Protein AF-L8HAS7-F1 (afdb_monomer)

Nearest PDB structures (foldseek):
  2lst-assembly1_A  TM=5.436E-01  e=2.522E-02  Thermus thermophilus HB27
  1vrs-assembly3_F  TM=6.768E-01  e=1.505E-01  Escherichia coli str. K-12 substr. W3110
  2fwe-assembly1_A  TM=6.897E-01  e=3.558E-01  Escherichia coli
  2fwg-assembly1_A  TM=6.990E-01  e=8.985E-01  Escherichia coli
  4ip6-assembly1_A  TM=6.823E-01  e=1.026E+00  Escherichia coli K-12

Radius of gyration: 15.75 Å; Cα contacts (8 Å, |Δi|>4): 133; chains: 1; bounding box: 54×29×36 Å

Secondary structure (DSSP, 8-state):
-EEE--SHHHHHHHHHHHT-HHHHHHHHHH---EEE-TTTS-HHHHHHHHHH-SSSS-EE-B-TTS-B-TT---TT--TTS-TT-TT--SSHHHHHHHHHHHHHHHHHHS---------

Solvent-accessible surface area (backbone atoms only — not comparable to full-atom values): 7080 Å² total; per-residue (Å²): 62,39,36,39,52,80,45,75,61,18,53,52,28,50,55,43,31,76,71,29,71,64,44,49,49,50,44,73,76,77,43,66,77,43,80,41,37,75,85,77,40,56,72,70,57,39,51,56,49,39,76,74,45,83,56,74,35,31,49,44,45,55,45,98,86,73,45,74,43,82,86,64,47,49,87,59,56,60,91,88,55,62,80,86,52,39,40,41,57,93,46,40,64,43,49,46,54,48,52,51,53,50,53,53,51,54,56,68,72,47,73,92,77,84,68,84,79,89,131

Organism: Acanthamoeba castellanii (strain ATCC 30010 / Neff) (NCBI:txid1257118)

Sequence (119 aa):
LIVRDDTRWSQELLRRLDHSKEAIHLARTHFVMAQVTEEALPPAARLQFNELAPYAPSAFFIGPDGHVRRELINKFAPADQDPVYKYFYKTAAPLVRMMKVVIDQERISTPATAGREEL

Mean predicted aligned error: 5.98 Å

Structure (mmCIF, N/CA/C/O backbone):
data_AF-L8HAS7-F1
#
_entry.id   AF-L8HAS7-F1
#
loop_
_atom_site.group_PDB
_atom_site.id
_atom_site.type_symbol
_atom_site.label_atom_id
_atom_site.label_alt_id
_atom_site.label_comp_id
_atom_site.label_asym_id
_atom_site.label_entity_id
_atom_site.label_seq_id
_atom_site.pdbx_PDB_ins_code
_atom_site.Cartn_x
_atom_site.Cartn_y
_atom_site.Cartn_z
_atom_site.occupancy
_atom_site.B_iso_or_equiv
_atom_site.auth_seq_id
_atom_site.auth_comp_id
_atom_site.auth_asym_id
_atom_site.auth_atom_id
_atom_site.pdbx_PDB_model_num
ATOM 1 N N . LEU A 1 1 ? -7.206 -3.316 1.601 1.00 87.38 1 LEU A N 1
ATOM 2 C CA . LEU A 1 1 ? -5.860 -2.845 1.206 1.00 87.38 1 LEU A CA 1
ATOM 3 C C . LEU A 1 1 ? -5.145 -4.006 0.539 1.00 87.38 1 LEU A C 1
ATOM 5 O O . LEU A 1 1 ? -5.005 -5.056 1.156 1.00 87.38 1 LEU A O 1
ATOM 9 N N . ILE A 1 2 ? -4.765 -3.832 -0.723 1.00 88.00 2 ILE A N 1
ATOM 10 C CA . ILE A 1 2 ? -3.991 -4.810 -1.488 1.00 88.00 2 ILE A CA 1
ATOM 11 C C . ILE A 1 2 ? -2.528 -4.388 -1.510 1.00 88.00 2 ILE A C 1
ATOM 13 O O . ILE A 1 2 ? -2.250 -3.221 -1.771 1.00 88.00 2 ILE A O 1
ATOM 17 N N . VAL A 1 3 ? -1.611 -5.328 -1.281 1.00 86.62 3 VAL A N 1
ATOM 18 C CA . VAL A 1 3 ? -0.170 -5.147 -1.509 1.00 86.62 3 VAL A CA 1
ATOM 19 C C . VAL A 1 3 ? 0.282 -6.148 -2.567 1.00 86.62 3 VAL A C 1
ATOM 21 O O . VAL A 1 3 ? 0.076 -7.351 -2.404 1.00 86.62 3 VAL A O 1
ATOM 24 N N . ARG A 1 4 ? 0.886 -5.647 -3.649 1.00 87.00 4 ARG A N 1
ATOM 25 C CA . ARG A 1 4 ? 1.456 -6.493 -4.702 1.00 87.00 4 ARG A CA 1
ATOM 26 C C . ARG A 1 4 ? 2.786 -7.085 -4.270 1.00 87.00 4 ARG A C 1
ATOM 28 O O . ARG A 1 4 ? 3.694 -6.333 -3.902 1.00 87.00 4 ARG A O 1
ATOM 35 N N . ASP A 1 5 ? 2.892 -8.405 -4.351 1.00 81.12 5 ASP A N 1
ATOM 36 C CA . ASP A 1 5 ? 4.025 -9.166 -3.848 1.00 81.12 5 ASP A CA 1
ATOM 37 C C . ASP A 1 5 ? 4.799 -9.934 -4.924 1.00 81.12 5 ASP A C 1
ATOM 39 O O . ASP A 1 5 ? 4.795 -11.157 -4.978 1.00 81.12 5 ASP A O 1
ATOM 43 N N . ASP A 1 6 ? 5.491 -9.186 -5.777 1.00 80.12 6 ASP A N 1
ATOM 44 C CA . ASP A 1 6 ? 6.198 -9.750 -6.932 1.00 80.12 6 ASP A CA 1
ATOM 45 C C . ASP A 1 6 ? 7.722 -9.536 -6.866 1.00 80.12 6 ASP A C 1
ATOM 47 O O . ASP A 1 6 ? 8.455 -9.901 -7.782 1.00 80.12 6 ASP A O 1
ATOM 51 N N . THR A 1 7 ? 8.240 -8.887 -5.812 1.00 83.75 7 THR A N 1
ATOM 52 C CA . THR A 1 7 ? 9.646 -8.453 -5.767 1.00 83.75 7 THR A CA 1
ATOM 53 C C . THR A 1 7 ? 10.275 -8.567 -4.380 1.00 83.75 7 THR A C 1
ATOM 55 O O . THR A 1 7 ? 9.618 -8.555 -3.344 1.00 83.75 7 THR A O 1
ATOM 58 N N . ARG A 1 8 ? 11.609 -8.546 -4.312 1.00 88.31 8 ARG A N 1
ATOM 59 C CA . ARG A 1 8 ? 12.312 -8.404 -3.023 1.00 88.31 8 ARG A CA 1
ATOM 60 C C . ARG A 1 8 ? 11.880 -7.144 -2.254 1.00 88.31 8 ARG A C 1
ATOM 62 O O . ARG A 1 8 ? 11.868 -7.137 -1.026 1.00 88.31 8 ARG A O 1
ATOM 69 N N . TRP A 1 9 ? 11.535 -6.077 -2.969 1.00 86.50 9 TRP A N 1
ATOM 70 C CA . TRP A 1 9 ? 11.095 -4.820 -2.372 1.00 86.50 9 TRP A CA 1
ATOM 71 C C . TRP A 1 9 ? 9.697 -4.925 -1.752 1.00 86.50 9 TRP A C 1
ATOM 73 O O . TRP A 1 9 ? 9.463 -4.309 -0.712 1.00 86.50 9 TRP A O 1
ATOM 83 N N . SER A 1 10 ? 8.792 -5.726 -2.328 1.00 87.62 10 SER A N 1
ATOM 84 C CA . SER A 1 10 ? 7.483 -5.999 -1.719 1.00 87.62 10 SER A CA 1
ATOM 85 C C . SER A 1 10 ? 7.617 -6.823 -0.450 1.00 87.62 10 SER A C 1
ATOM 87 O O . SER A 1 10 ? 7.050 -6.442 0.570 1.00 87.62 10 SER A O 1
ATOM 89 N N . GLN A 1 11 ? 8.464 -7.852 -0.465 1.00 90.25 11 GLN A N 1
ATOM 90 C CA . GLN A 1 11 ? 8.773 -8.646 0.726 1.00 90.25 11 GLN A CA 1
ATOM 91 C C . GLN A 1 11 ? 9.350 -7.788 1.858 1.00 90.25 11 GLN A C 1
ATOM 93 O O . GLN A 1 11 ? 8.963 -7.922 3.017 1.00 90.25 11 GLN A O 1
ATOM 98 N N . GLU A 1 12 ? 10.241 -6.847 1.538 1.00 92.19 12 GLU A N 1
ATOM 99 C CA . GLU A 1 12 ? 10.798 -5.935 2.539 1.00 92.19 12 GLU A CA 1
ATOM 100 C C . GLU A 1 12 ? 9.747 -4.958 3.093 1.00 92.19 12 GLU A C 1
ATOM 102 O O . GLU A 1 12 ? 9.762 -4.660 4.290 1.00 92.19 12 GLU A O 1
ATOM 107 N N . LEU A 1 13 ? 8.817 -4.471 2.264 1.00 91.62 13 LEU A N 1
ATOM 108 C CA . LEU A 1 13 ? 7.690 -3.663 2.737 1.00 91.62 13 LEU A CA 1
ATOM 109 C C . LEU A 1 13 ? 6.787 -4.473 3.676 1.00 91.62 13 LEU A C 1
ATOM 111 O O . LEU A 1 13 ? 6.491 -3.998 4.772 1.00 91.62 13 LEU A O 1
ATOM 115 N N . LEU A 1 14 ? 6.397 -5.688 3.281 1.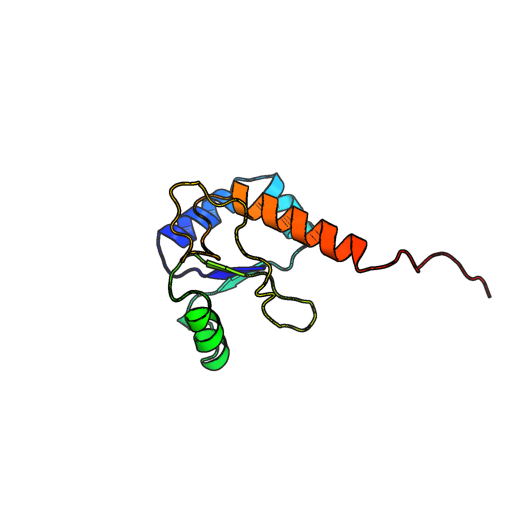00 92.44 14 LEU A N 1
ATOM 116 C CA . LEU A 1 14 ? 5.576 -6.595 4.089 1.00 92.44 14 LEU A CA 1
ATOM 117 C C . LEU A 1 14 ? 6.245 -6.887 5.437 1.00 92.44 14 LEU A C 1
ATOM 119 O O . LEU A 1 14 ? 5.655 -6.637 6.486 1.00 92.44 14 LEU A O 1
ATOM 123 N N . ARG A 1 15 ? 7.535 -7.241 5.427 1.00 93.69 15 ARG A N 1
ATOM 124 C CA . ARG A 1 15 ? 8.328 -7.450 6.646 1.00 93.69 15 ARG A CA 1
ATOM 125 C C . ARG A 1 15 ? 8.320 -6.226 7.564 1.00 93.69 15 ARG A C 1
ATOM 127 O O . ARG A 1 15 ? 8.303 -6.363 8.785 1.00 93.69 15 ARG A O 1
ATOM 134 N N . ARG A 1 16 ? 8.370 -5.008 7.018 1.00 93.31 16 ARG A N 1
ATOM 135 C CA . ARG A 1 16 ? 8.301 -3.773 7.823 1.00 93.31 16 ARG A CA 1
ATOM 136 C C . ARG A 1 16 ? 6.912 -3.534 8.408 1.00 93.31 16 ARG A C 1
ATOM 138 O O . ARG A 1 16 ? 6.825 -2.963 9.493 1.00 93.31 16 ARG A O 1
ATOM 145 N N . LEU A 1 17 ? 5.854 -3.938 7.709 1.00 92.88 17 LEU A N 1
ATOM 146 C CA . LEU A 1 17 ? 4.486 -3.865 8.221 1.00 92.88 17 LEU A CA 1
ATOM 147 C C . LEU A 1 17 ? 4.290 -4.847 9.380 1.00 92.88 17 LEU A C 1
ATOM 149 O O . LEU A 1 17 ? 3.787 -4.435 10.422 1.00 92.88 17 LEU A O 1
ATOM 153 N N . ASP A 1 18 ? 4.805 -6.070 9.261 1.00 93.44 18 ASP A N 1
ATOM 154 C CA . ASP A 1 18 ? 4.725 -7.095 10.312 1.00 93.44 18 ASP A CA 1
ATOM 155 C C . ASP A 1 18 ? 5.505 -6.735 11.586 1.00 93.44 18 ASP A C 1
ATOM 157 O O . ASP A 1 18 ? 5.178 -7.194 12.677 1.00 93.44 18 ASP A O 1
ATOM 161 N N . HIS A 1 19 ? 6.515 -5.869 11.488 1.00 94.81 19 HIS A N 1
ATOM 162 C CA . HIS A 1 19 ? 7.232 -5.348 12.658 1.00 94.81 19 HIS A CA 1
ATOM 163 C C . HIS A 1 19 ? 6.643 -4.041 13.212 1.00 94.81 19 HIS A C 1
ATOM 165 O O . HIS A 1 19 ? 7.103 -3.542 14.242 1.00 94.81 19 HIS A O 1
ATOM 171 N N . SER A 1 20 ? 5.627 -3.466 12.564 1.00 95.94 20 SER A N 1
ATOM 172 C CA . SER A 1 20 ? 4.980 -2.238 13.018 1.00 95.94 20 SER A CA 1
ATOM 173 C C . SER A 1 20 ? 3.717 -2.564 13.811 1.00 95.94 20 SER A C 1
ATOM 175 O O . SER A 1 20 ? 2.677 -2.893 13.244 1.00 95.94 20 SER A O 1
ATOM 177 N N . LYS A 1 21 ? 3.782 -2.404 15.141 1.00 95.94 21 LYS A N 1
ATOM 178 C CA . LYS A 1 21 ? 2.619 -2.583 16.036 1.00 95.94 21 LYS A CA 1
ATOM 179 C C . LYS A 1 21 ? 1.409 -1.768 15.578 1.00 95.94 21 LYS A C 1
ATOM 181 O O . LYS A 1 21 ? 0.281 -2.242 15.650 1.00 95.94 21 LYS A O 1
ATOM 186 N N . GLU A 1 22 ? 1.657 -0.554 15.097 1.00 96.56 22 GLU A N 1
ATOM 187 C CA . GLU A 1 22 ? 0.611 0.330 14.596 1.00 96.56 22 GLU A CA 1
ATOM 188 C C . GLU A 1 22 ? 0.026 -0.165 13.271 1.00 96.56 22 GLU A C 1
ATOM 190 O O . GLU A 1 22 ? -1.194 -0.215 13.134 1.00 96.56 22 GLU A O 1
ATOM 195 N N . ALA A 1 23 ? 0.866 -0.589 12.320 1.00 94.62 23 ALA A N 1
ATOM 196 C CA . ALA A 1 23 ? 0.378 -1.148 11.060 1.00 94.62 23 ALA A CA 1
ATOM 197 C C . ALA A 1 23 ? -0.470 -2.400 11.308 1.00 94.62 23 ALA A C 1
ATOM 199 O O . ALA A 1 23 ? -1.569 -2.498 10.772 1.00 94.62 23 ALA A O 1
ATOM 200 N N . ILE A 1 24 ? -0.000 -3.307 12.174 1.00 95.88 24 ILE A N 1
ATOM 201 C CA . ILE A 1 24 ? -0.735 -4.513 12.574 1.00 95.88 24 ILE A CA 1
ATOM 202 C C . ILE A 1 24 ? -2.076 -4.150 13.210 1.00 95.88 24 ILE A C 1
ATOM 204 O O . ILE A 1 24 ? -3.092 -4.759 12.879 1.00 95.88 24 ILE A O 1
ATOM 208 N N . HIS A 1 25 ? -2.093 -3.176 14.124 1.00 97.06 25 HIS A N 1
ATOM 209 C CA . HIS A 1 25 ? -3.325 -2.747 14.775 1.00 97.06 25 HIS A CA 1
ATOM 210 C C . HIS A 1 25 ? -4.339 -2.239 13.746 1.00 97.06 25 HIS A C 1
ATOM 212 O O . HIS A 1 25 ? -5.428 -2.797 13.658 1.00 97.06 25 HIS A O 1
ATOM 218 N N . LEU A 1 26 ? -3.954 -1.262 12.916 1.00 96.50 26 LEU A N 1
ATOM 219 C CA . LEU A 1 26 ? -4.845 -0.687 11.907 1.00 96.50 26 LEU A CA 1
ATOM 220 C C . LEU A 1 26 ? -5.306 -1.734 10.888 1.00 96.50 26 LEU A C 1
ATOM 222 O O . LEU A 1 26 ? -6.482 -1.774 10.535 1.00 96.50 26 LEU A O 1
ATOM 226 N N . ALA A 1 27 ? -4.393 -2.596 10.437 1.00 93.88 27 ALA A N 1
ATOM 227 C CA . ALA A 1 27 ? -4.702 -3.681 9.519 1.00 93.88 27 ALA A CA 1
ATOM 228 C C . ALA A 1 27 ? -5.748 -4.636 10.100 1.00 93.88 27 ALA A C 1
ATOM 230 O O . ALA A 1 27 ? -6.629 -5.059 9.373 1.00 93.88 27 ALA A O 1
ATOM 231 N N . ARG A 1 28 ? -5.692 -4.959 11.397 1.00 94.62 28 ARG A N 1
ATOM 232 C CA . ARG A 1 28 ? -6.644 -5.887 12.028 1.00 94.62 28 ARG A CA 1
ATOM 233 C C . ARG A 1 28 ? -8.000 -5.266 12.340 1.00 94.62 28 ARG A C 1
ATOM 235 O O . ARG A 1 28 ? -8.986 -5.992 12.375 1.00 94.62 28 ARG A O 1
ATOM 242 N N . THR A 1 29 ? -8.055 -3.966 12.621 1.00 95.88 29 THR A N 1
ATOM 243 C CA . THR A 1 29 ? -9.284 -3.314 13.102 1.00 95.88 29 THR A CA 1
ATOM 244 C C . THR A 1 29 ? -10.054 -2.565 12.023 1.00 95.88 29 THR A C 1
ATOM 246 O O . THR A 1 29 ? -11.252 -2.355 12.189 1.00 95.88 29 THR A O 1
ATOM 249 N N . HIS A 1 30 ? -9.397 -2.152 10.936 1.00 94.94 30 HIS A N 1
ATOM 250 C CA . HIS A 1 30 ? -10.004 -1.262 9.941 1.00 94.94 30 HIS A CA 1
ATOM 251 C C . HIS A 1 30 ? -9.914 -1.752 8.498 1.00 94.94 30 HIS A C 1
ATOM 253 O O . HIS A 1 30 ? -10.618 -1.216 7.645 1.00 94.94 30 HIS A O 1
ATOM 259 N N . PHE A 1 31 ? -9.066 -2.736 8.191 1.00 94.88 31 PHE A N 1
ATOM 260 C CA . PHE A 1 31 ? -8.836 -3.149 6.809 1.00 94.88 31 PHE A CA 1
ATOM 261 C C . PHE A 1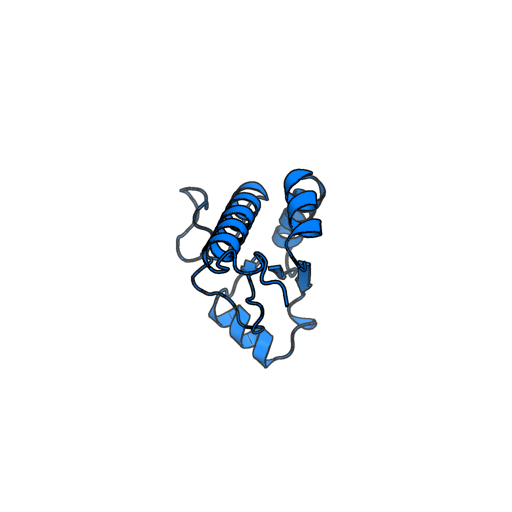 31 ? -8.959 -4.657 6.628 1.00 94.88 31 PHE A C 1
ATOM 263 O O . PHE A 1 31 ? -8.493 -5.449 7.433 1.00 94.88 31 PHE A O 1
ATOM 270 N N . VAL A 1 32 ? -9.496 -5.066 5.482 1.00 92.94 32 VAL A N 1
ATOM 271 C CA . VAL A 1 32 ? -9.196 -6.391 4.937 1.00 92.94 32 VAL A CA 1
ATOM 272 C C . VAL A 1 32 ? -7.890 -6.271 4.158 1.00 92.94 32 VAL A C 1
ATOM 274 O O . VAL A 1 32 ? -7.795 -5.483 3.208 1.00 92.94 32 VAL A O 1
ATOM 277 N N . MET A 1 33 ? -6.867 -7.002 4.595 1.00 92.19 33 MET A N 1
ATOM 278 C CA . MET A 1 33 ? -5.557 -7.045 3.948 1.00 92.19 33 MET A CA 1
ATOM 279 C C . MET A 1 33 ? -5.488 -8.229 2.991 1.00 92.19 33 MET A C 1
ATOM 281 O O . MET A 1 33 ? -5.788 -9.352 3.386 1.00 92.19 33 MET A O 1
ATOM 285 N N . ALA A 1 34 ? -5.048 -7.983 1.760 1.00 91.12 34 ALA A N 1
ATOM 286 C CA . ALA A 1 34 ? -4.740 -9.039 0.807 1.00 91.12 34 ALA A CA 1
ATOM 287 C C . ALA A 1 34 ? -3.360 -8.803 0.193 1.00 91.12 34 ALA A C 1
ATOM 289 O O . ALA A 1 34 ? -3.063 -7.732 -0.338 1.00 91.12 34 ALA A O 1
ATOM 290 N N . GLN A 1 35 ? -2.521 -9.824 0.275 1.00 91.31 35 GLN A N 1
ATOM 291 C CA . GLN A 1 35 ? -1.273 -9.908 -0.461 1.00 91.31 35 GLN A CA 1
ATOM 292 C C . GLN A 1 35 ? -1.563 -10.673 -1.745 1.00 91.31 35 GLN A C 1
ATOM 294 O O . GLN A 1 35 ? -2.129 -11.765 -1.691 1.00 91.31 35 GLN A O 1
ATOM 299 N N . VAL A 1 36 ? -1.228 -10.089 -2.890 1.00 89.62 36 VAL A N 1
ATOM 300 C CA . VAL A 1 36 ? -1.500 -10.708 -4.191 1.00 89.62 36 VAL A CA 1
ATOM 301 C C . VAL A 1 36 ? -0.234 -10.720 -5.024 1.00 89.62 36 VAL A C 1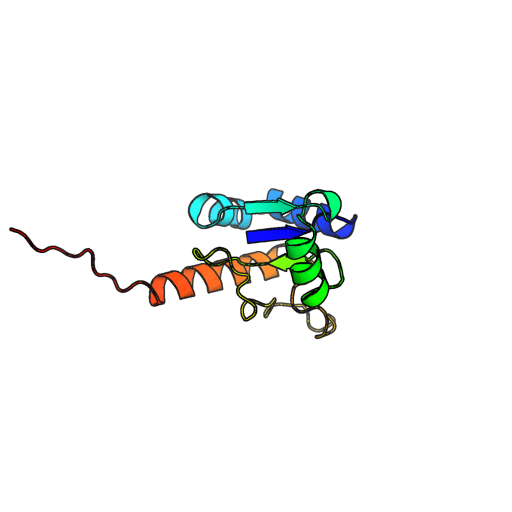
ATOM 303 O O . VAL A 1 36 ? 0.458 -9.707 -5.123 1.00 89.62 36 VAL A O 1
ATOM 306 N N . THR A 1 37 ? 0.057 -11.867 -5.623 1.00 87.25 37 THR A N 1
ATOM 307 C CA . THR A 1 37 ? 1.044 -11.970 -6.696 1.00 87.25 37 THR A CA 1
ATOM 308 C C . THR A 1 37 ? 0.361 -11.685 -8.030 1.00 87.25 37 THR A C 1
ATOM 310 O O . THR A 1 37 ? -0.858 -11.833 -8.170 1.00 87.25 37 THR A O 1
ATOM 313 N N . GLU A 1 38 ? 1.133 -11.292 -9.034 1.00 82.69 38 GLU A N 1
ATOM 314 C CA . GLU A 1 38 ? 0.635 -11.036 -10.383 1.00 82.69 38 GLU A CA 1
ATOM 315 C C . GLU A 1 38 ? -0.004 -12.284 -11.015 1.00 82.69 38 GLU A C 1
ATOM 317 O O . GLU A 1 38 ? -0.971 -12.171 -11.767 1.00 82.69 38 GLU A O 1
ATOM 322 N N . GLU A 1 39 ? 0.491 -13.472 -10.666 1.00 85.19 39 GLU A N 1
ATOM 323 C CA . GLU A 1 39 ? -0.027 -14.767 -11.124 1.00 85.19 39 GLU A CA 1
ATOM 324 C C . GLU A 1 39 ? -1.370 -15.139 -10.481 1.00 85.19 39 GLU A C 1
ATOM 326 O O . GLU A 1 39 ? -2.197 -15.792 -11.115 1.00 85.19 39 GLU A O 1
ATOM 331 N N . ALA A 1 40 ? -1.610 -14.711 -9.237 1.00 87.38 40 ALA A N 1
ATOM 332 C CA . ALA A 1 40 ? -2.855 -14.986 -8.520 1.00 87.38 40 ALA A CA 1
ATOM 333 C C . ALA A 1 40 ? -4.018 -14.082 -8.968 1.00 87.38 40 ALA A C 1
ATOM 335 O O . ALA A 1 40 ? -5.177 -14.344 -8.636 1.00 87.38 40 ALA A O 1
ATOM 336 N N . LEU A 1 41 ? -3.728 -13.004 -9.702 1.00 85.62 41 LEU A N 1
ATOM 337 C CA . LEU A 1 41 ? -4.732 -12.051 -10.159 1.00 85.62 41 LEU A CA 1
ATOM 338 C C . LEU A 1 41 ? -5.421 -12.528 -11.449 1.00 85.62 41 LEU A C 1
ATOM 340 O O . LEU A 1 41 ? -4.747 -12.884 -12.419 1.00 85.62 41 LEU A O 1
ATOM 344 N N . PRO A 1 42 ? -6.763 -12.438 -11.538 1.00 89.75 42 PRO A N 1
ATOM 345 C CA . PRO A 1 42 ? -7.466 -12.612 -12.805 1.00 89.75 42 PRO A CA 1
ATOM 346 C C . PRO A 1 42 ? -6.928 -11.647 -13.878 1.00 89.75 42 PRO A C 1
ATOM 348 O O . PRO A 1 42 ? -6.606 -10.502 -13.543 1.00 89.75 42 PRO A O 1
ATOM 351 N N . PRO A 1 43 ? -6.900 -12.023 -15.174 1.00 90.38 43 PRO A N 1
ATOM 352 C CA . PRO A 1 43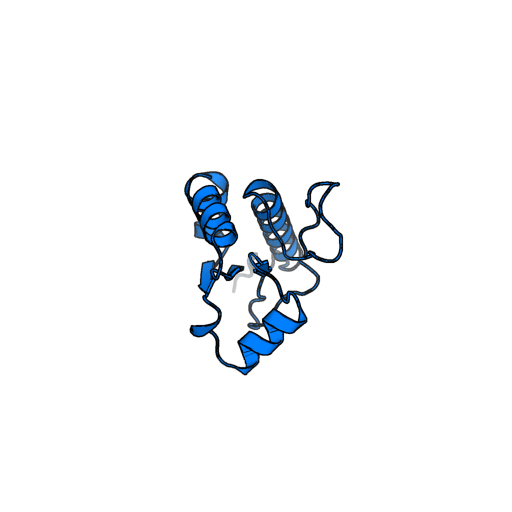 ? -6.299 -11.196 -16.226 1.00 90.38 43 PRO A CA 1
ATOM 353 C C . PRO A 1 43 ? -6.815 -9.750 -16.281 1.00 90.38 43 PRO A C 1
ATOM 355 O O . PRO A 1 43 ? -6.027 -8.825 -16.464 1.00 90.38 43 PRO A O 1
ATOM 358 N N . ALA A 1 44 ? -8.119 -9.546 -16.068 1.00 88.69 44 ALA A N 1
ATOM 359 C CA . ALA A 1 44 ? -8.728 -8.215 -16.039 1.00 88.69 44 ALA A CA 1
ATOM 360 C C . ALA A 1 44 ? -8.251 -7.368 -14.844 1.00 88.69 44 ALA A C 1
ATOM 362 O O . ALA A 1 44 ? -7.945 -6.188 -15.005 1.00 88.69 44 ALA A O 1
ATOM 363 N N . ALA A 1 45 ? -8.132 -7.973 -13.658 1.00 87.56 45 ALA A N 1
ATOM 364 C CA . ALA A 1 45 ? -7.612 -7.294 -12.474 1.00 87.56 45 ALA A CA 1
ATOM 365 C C . ALA A 1 45 ? -6.124 -6.963 -12.647 1.00 87.56 45 ALA A C 1
ATOM 367 O O . ALA A 1 45 ? -5.697 -5.847 -12.362 1.00 87.56 45 ALA A O 1
ATOM 368 N N . ARG A 1 46 ? -5.340 -7.903 -13.192 1.00 88.69 46 ARG A N 1
ATOM 369 C CA . ARG A 1 46 ? -3.927 -7.683 -13.514 1.00 88.69 46 ARG A CA 1
ATOM 370 C C . ARG A 1 46 ? -3.735 -6.489 -14.448 1.00 88.69 46 ARG A C 1
ATOM 372 O O . ARG A 1 46 ? -2.893 -5.641 -14.166 1.00 88.69 46 ARG A O 1
ATOM 379 N N . LEU A 1 47 ? -4.531 -6.393 -15.518 1.00 89.94 47 LEU A N 1
ATOM 380 C CA . LEU A 1 47 ? -4.485 -5.251 -16.435 1.00 89.94 47 LEU A CA 1
ATOM 381 C C . LEU A 1 47 ? -4.772 -3.937 -15.696 1.00 89.94 47 LEU A C 1
ATOM 383 O O . LEU A 1 47 ? -3.981 -3.005 -15.792 1.00 89.94 47 LEU A O 1
ATOM 387 N N . GLN A 1 48 ? -5.837 -3.895 -14.890 1.00 90.38 48 GLN A N 1
ATOM 388 C CA . GLN A 1 48 ? -6.201 -2.707 -14.115 1.00 90.38 48 GLN A CA 1
ATOM 389 C C . GLN A 1 48 ? -5.076 -2.251 -13.170 1.00 90.38 48 GLN A C 1
ATOM 391 O O . GLN A 1 48 ? -4.782 -1.057 -13.092 1.00 90.38 48 GLN A O 1
ATOM 396 N N . PHE A 1 49 ? -4.437 -3.175 -12.446 1.00 90.56 49 PHE A N 1
ATOM 397 C CA . PHE A 1 49 ? -3.334 -2.828 -11.548 1.00 90.56 49 PHE A CA 1
ATOM 398 C C . PHE A 1 49 ? -2.077 -2.397 -12.311 1.00 90.56 49 PHE A C 1
ATOM 400 O O . PHE A 1 49 ? -1.438 -1.433 -11.895 1.00 90.56 49 PHE A O 1
ATOM 407 N N . ASN A 1 50 ? -1.750 -3.046 -13.433 1.00 89.81 50 ASN A N 1
ATOM 408 C CA . ASN A 1 50 ? -0.598 -2.687 -14.267 1.00 89.81 50 ASN A CA 1
ATOM 409 C C . ASN A 1 50 ? -0.774 -1.324 -14.960 1.00 89.81 50 ASN A C 1
ATOM 411 O O . ASN A 1 50 ? 0.196 -0.581 -15.074 1.00 89.81 50 ASN A O 1
ATOM 415 N N . GLU A 1 51 ? -1.991 -0.949 -15.365 1.00 92.50 51 GLU A N 1
ATOM 416 C CA . GLU A 1 51 ? -2.283 0.393 -15.899 1.00 92.50 51 GLU A CA 1
ATOM 417 C C . GLU A 1 51 ? -2.081 1.497 -14.851 1.00 92.50 51 GLU A C 1
ATOM 419 O O . GLU A 1 51 ? -1.652 2.604 -15.177 1.00 92.50 51 GLU A O 1
ATOM 424 N N . LEU A 1 52 ? -2.388 1.209 -13.582 1.00 92.19 52 LEU A N 1
ATOM 425 C CA . LEU A 1 52 ? -2.235 2.166 -12.484 1.00 92.19 52 LEU A CA 1
ATOM 426 C C . LEU A 1 52 ? -0.800 2.242 -11.958 1.00 92.19 52 LEU A C 1
ATOM 428 O O . LEU A 1 52 ? -0.326 3.324 -11.607 1.00 92.19 52 LEU A O 1
ATOM 432 N N . ALA A 1 53 ? -0.137 1.095 -11.859 1.00 92.50 53 ALA A N 1
ATOM 433 C CA . ALA A 1 53 ? 1.231 0.963 -11.394 1.00 92.50 53 ALA A CA 1
ATOM 434 C C . ALA A 1 53 ? 1.900 -0.219 -12.116 1.00 92.50 53 ALA A C 1
ATOM 436 O O . ALA A 1 53 ? 1.812 -1.354 -11.637 1.00 92.50 53 ALA A O 1
ATOM 437 N N . PRO A 1 54 ? 2.629 0.022 -13.222 1.00 90.56 54 PRO A N 1
ATOM 438 C CA . PRO A 1 54 ? 3.380 -1.016 -13.937 1.00 90.56 54 PRO A CA 1
ATOM 439 C C . PRO A 1 54 ? 4.671 -1.416 -13.194 1.00 90.56 54 PRO A C 1
ATOM 441 O O . PRO A 1 54 ? 5.668 -1.796 -13.800 1.00 90.56 54 PRO A O 1
ATOM 444 N N . TYR A 1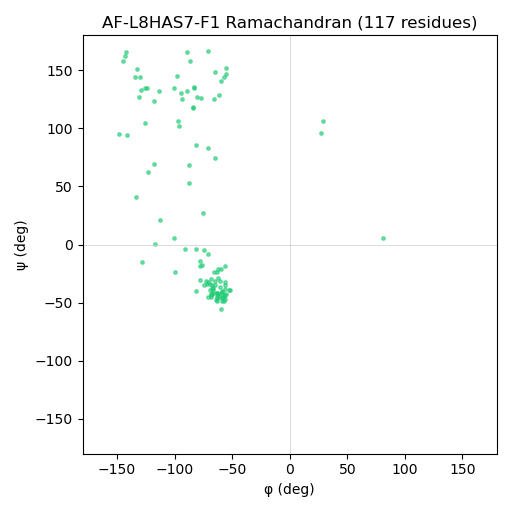 55 ? 4.686 -1.265 -11.869 1.00 88.44 55 TYR A N 1
ATOM 445 C CA . TYR A 1 55 ? 5.837 -1.443 -10.997 1.00 88.44 55 TYR A CA 1
ATOM 446 C C . TYR A 1 55 ? 5.402 -2.04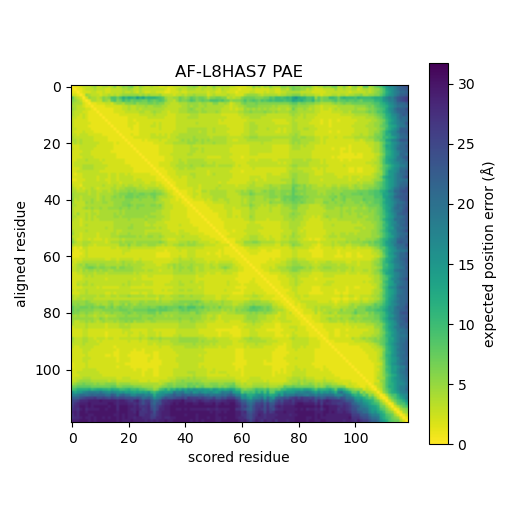6 -9.654 1.00 88.44 55 TYR A C 1
ATOM 448 O O . TYR A 1 55 ? 4.254 -1.908 -9.213 1.00 88.44 55 TYR A O 1
ATOM 456 N N . ALA A 1 56 ? 6.355 -2.674 -8.969 1.00 86.38 56 ALA A N 1
ATOM 457 C CA . ALA A 1 56 ? 6.166 -3.268 -7.653 1.00 86.38 56 ALA A CA 1
ATOM 458 C C . ALA A 1 56 ? 7.308 -2.876 -6.688 1.00 86.38 56 ALA A C 1
ATOM 460 O O . ALA A 1 56 ? 8.438 -2.665 -7.135 1.00 86.38 56 ALA A O 1
ATOM 461 N N . PRO A 1 57 ? 7.045 -2.814 -5.367 1.00 89.25 57 PRO A N 1
ATOM 462 C CA . PRO A 1 57 ? 5.738 -2.912 -4.716 1.00 89.25 57 PRO A CA 1
ATOM 463 C C . PRO A 1 57 ? 4.794 -1.761 -5.051 1.00 89.25 57 PRO A C 1
ATOM 465 O O . PRO A 1 57 ? 5.197 -0.608 -5.191 1.00 89.25 57 PRO A O 1
ATOM 468 N N . SER A 1 58 ? 3.508 -2.074 -5.078 1.00 92.44 58 SER A N 1
ATOM 469 C CA . SER A 1 58 ? 2.433 -1.088 -5.067 1.00 92.44 58 SER A CA 1
ATOM 470 C C . SER A 1 58 ? 1.363 -1.516 -4.070 1.00 92.44 58 SER A C 1
ATOM 472 O O . SER A 1 58 ? 1.128 -2.712 -3.871 1.00 92.44 58 SER A O 1
ATOM 474 N N . ALA A 1 59 ? 0.759 -0.537 -3.396 1.00 94.62 59 ALA A N 1
ATOM 475 C CA . ALA A 1 59 ? -0.329 -0.781 -2.461 1.00 94.62 59 ALA A CA 1
ATOM 476 C C . ALA A 1 59 ? -1.566 0.038 -2.838 1.00 94.62 59 ALA A C 1
ATOM 478 O O . ALA A 1 59 ? -1.465 1.229 -3.132 1.00 94.62 59 ALA A O 1
ATOM 479 N N . PHE A 1 60 ? -2.728 -0.613 -2.816 1.00 95.38 60 PHE A N 1
ATOM 480 C CA . PHE A 1 60 ? -3.996 -0.056 -3.277 1.00 95.38 60 PHE A CA 1
ATOM 481 C C . PHE A 1 60 ? -5.072 -0.148 -2.200 1.00 95.38 60 PHE A C 1
ATOM 483 O O . PHE A 1 60 ? -5.288 -1.197 -1.584 1.00 95.38 60 PHE A O 1
ATOM 490 N N . PHE A 1 61 ? -5.809 0.940 -2.015 1.00 95.75 61 PHE A N 1
ATOM 491 C CA . PHE A 1 61 ? -7.042 0.930 -1.241 1.00 95.75 61 PHE A CA 1
ATOM 492 C C . PHE A 1 61 ? -8.208 0.601 -2.174 1.00 95.75 61 PHE A C 1
ATOM 494 O O . PHE A 1 61 ? -8.321 1.161 -3.264 1.00 95.75 61 PHE A O 1
ATOM 501 N N . ILE A 1 62 ? -9.047 -0.339 -1.750 1.00 92.94 62 ILE A N 1
ATOM 502 C CA . ILE A 1 62 ? -10.234 -0.775 -2.486 1.00 92.94 62 ILE A CA 1
ATOM 503 C C . ILE A 1 62 ? -11.442 -0.353 -1.666 1.00 92.94 62 ILE A C 1
ATOM 505 O O . ILE A 1 62 ? -11.440 -0.542 -0.447 1.00 92.94 62 ILE A O 1
ATOM 509 N N . GLY A 1 63 ? -12.417 0.261 -2.330 1.00 91.31 63 GLY A N 1
ATOM 510 C CA . GLY A 1 63 ? -13.679 0.639 -1.717 1.00 91.31 63 GLY A CA 1
ATOM 511 C C . GLY A 1 63 ? -14.549 -0.584 -1.402 1.00 91.31 63 GLY A C 1
ATOM 512 O O . GLY A 1 63 ? -14.291 -1.682 -1.898 1.00 91.31 63 GLY A O 1
ATOM 513 N N . PRO A 1 64 ? -15.608 -0.421 -0.594 1.00 87.56 64 PRO A N 1
ATOM 514 C CA . PRO A 1 64 ? -16.577 -1.492 -0.341 1.00 87.56 64 PRO A CA 1
ATOM 515 C C . PRO A 1 64 ? -17.278 -2.000 -1.613 1.00 87.56 64 PRO A C 1
ATOM 517 O O . PRO A 1 64 ? -17.772 -3.121 -1.640 1.00 87.56 64 PRO A O 1
ATOM 520 N N . ASP A 1 65 ? -17.290 -1.184 -2.668 1.00 88.75 65 ASP A N 1
ATOM 521 C CA . ASP A 1 65 ? -17.785 -1.499 -4.011 1.00 88.75 65 ASP A CA 1
ATOM 522 C C . ASP A 1 65 ? -16.853 -2.424 -4.818 1.00 88.75 65 ASP A C 1
ATOM 524 O O . ASP A 1 65 ? -17.188 -2.829 -5.928 1.00 88.75 65 ASP A O 1
ATOM 528 N N . GLY A 1 66 ? -15.680 -2.767 -4.278 1.00 86.81 66 GLY A N 1
ATOM 529 C CA . GLY A 1 66 ? -14.695 -3.613 -4.945 1.00 86.81 66 GLY A CA 1
ATOM 530 C C . GLY A 1 66 ? -13.818 -2.874 -5.958 1.00 86.81 66 GLY A C 1
ATOM 531 O O . GLY A 1 66 ? -12.999 -3.511 -6.623 1.00 86.81 66 GLY A O 1
ATOM 532 N N . HIS A 1 67 ? -13.925 -1.546 -6.067 1.00 89.81 67 HIS A N 1
ATOM 533 C CA . HIS A 1 67 ? -13.125 -0.755 -6.998 1.00 89.81 67 HIS A CA 1
ATOM 534 C C . HIS A 1 67 ? -11.906 -0.110 -6.333 1.00 89.81 67 HIS A C 1
ATOM 536 O O . HIS A 1 67 ? -11.927 0.314 -5.176 1.00 89.81 67 HIS A O 1
ATOM 542 N N . VAL A 1 68 ? -10.807 -0.010 -7.088 1.00 91.94 68 VAL A N 1
ATOM 543 C CA . VAL A 1 68 ? -9.606 0.707 -6.642 1.00 91.94 68 VAL A CA 1
ATOM 544 C C . VAL A 1 68 ? -9.917 2.196 -6.508 1.00 91.94 68 VAL A C 1
ATOM 546 O O . VAL A 1 68 ? -10.314 2.852 -7.471 1.00 91.94 68 VAL A O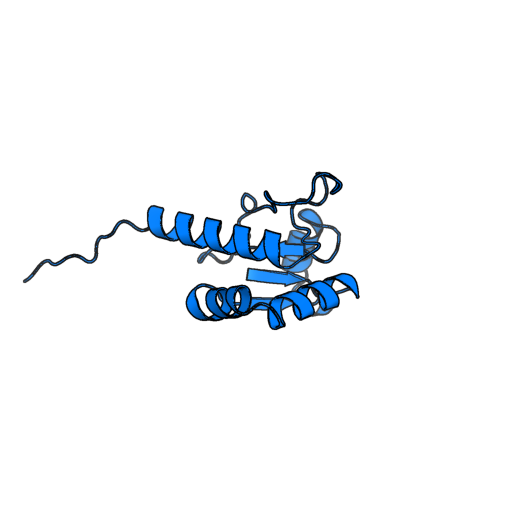 1
ATOM 549 N N . ARG A 1 69 ? -9.651 2.743 -5.325 1.00 93.69 69 ARG A N 1
ATOM 550 C CA . ARG A 1 69 ? -9.787 4.166 -5.000 1.00 93.69 69 ARG A CA 1
ATOM 551 C C . ARG A 1 69 ? -8.546 4.921 -5.490 1.00 93.69 69 ARG A C 1
ATOM 553 O O . ARG A 1 69 ? -7.557 5.069 -4.771 1.00 93.69 69 ARG A O 1
ATOM 560 N N . ARG A 1 70 ? -8.562 5.325 -6.765 1.00 94.44 70 ARG A N 1
ATOM 561 C CA . ARG A 1 70 ? -7.406 5.884 -7.507 1.00 94.44 70 ARG A CA 1
ATOM 562 C C . ARG A 1 70 ? -6.867 7.199 -6.929 1.00 94.44 70 ARG A C 1
ATOM 564 O O . ARG A 1 70 ? -5.726 7.573 -7.181 1.00 94.44 70 ARG A O 1
ATOM 571 N N . GLU A 1 71 ? -7.677 7.915 -6.166 1.00 93.75 71 GLU A N 1
ATOM 572 C CA . GLU A 1 71 ? -7.314 9.148 -5.473 1.00 93.75 71 GLU A CA 1
ATOM 573 C C . GLU A 1 71 ? -6.454 8.908 -4.217 1.00 93.75 71 GLU A C 1
ATOM 575 O O . GLU A 1 71 ? -5.789 9.828 -3.721 1.00 93.75 71 GLU A O 1
ATOM 580 N N . LEU A 1 72 ? -6.437 7.672 -3.704 1.00 94.81 72 LEU A N 1
ATOM 581 C CA . LEU A 1 72 ? -5.692 7.266 -2.513 1.00 94.81 72 LEU A CA 1
ATOM 582 C C . LEU A 1 72 ? -4.262 6.842 -2.868 1.00 94.81 72 LEU A C 1
ATOM 584 O O . LEU A 1 72 ? -3.877 5.680 -2.757 1.00 94.81 72 LEU A O 1
ATOM 588 N N . ILE A 1 73 ? -3.470 7.828 -3.286 1.00 95.62 73 ILE A N 1
ATOM 589 C CA . ILE A 1 73 ? -2.041 7.689 -3.603 1.00 95.62 73 ILE A CA 1
ATOM 590 C C . ILE A 1 73 ? -1.148 7.915 -2.371 1.00 95.62 73 ILE A C 1
ATOM 592 O O . ILE A 1 73 ? -1.583 8.494 -1.376 1.00 95.62 73 ILE A O 1
ATOM 596 N N . ASN A 1 74 ? 0.131 7.537 -2.438 1.00 95.19 74 ASN A N 1
ATOM 597 C CA . ASN A 1 74 ? 1.120 7.812 -1.396 1.00 95.19 74 ASN A CA 1
ATOM 598 C C . ASN A 1 74 ? 1.493 9.306 -1.333 1.00 95.19 74 ASN A C 1
ATOM 600 O O . ASN A 1 74 ? 2.524 9.737 -1.844 1.00 95.19 74 ASN A O 1
ATOM 604 N N . LYS A 1 75 ? 0.675 10.100 -0.637 1.00 93.75 75 LYS A N 1
ATOM 605 C CA . LYS A 1 75 ? 0.912 11.539 -0.399 1.00 93.75 75 LYS A CA 1
ATOM 606 C C . LYS A 1 75 ? 2.059 11.822 0.575 1.00 93.75 75 LYS A C 1
ATOM 608 O O . LYS A 1 75 ? 2.438 12.971 0.768 1.00 93.75 75 LYS A O 1
ATOM 613 N N . PHE A 1 76 ? 2.591 10.781 1.210 1.00 94.62 76 PHE A N 1
ATOM 614 C CA . PHE A 1 76 ? 3.646 10.868 2.215 1.00 94.62 76 PHE A CA 1
ATOM 615 C C . PHE A 1 76 ? 4.957 10.247 1.729 1.00 94.62 76 PHE A C 1
ATOM 617 O O . PHE A 1 76 ? 5.790 9.837 2.550 1.00 94.62 76 PHE A O 1
ATOM 624 N N . ALA A 1 77 ? 5.104 10.135 0.407 1.00 89.88 77 ALA A N 1
ATOM 625 C CA . ALA A 1 77 ? 6.322 9.700 -0.242 1.00 89.88 77 ALA A CA 1
ATOM 626 C C . ALA A 1 77 ? 7.505 10.607 0.156 1.00 89.88 77 ALA A C 1
ATOM 628 O O . ALA A 1 77 ? 7.323 11.812 0.347 1.00 89.88 77 ALA A O 1
ATOM 629 N N . PRO A 1 78 ? 8.713 10.043 0.312 1.00 87.56 78 PRO A N 1
ATOM 630 C CA . PRO A 1 78 ? 9.935 10.828 0.447 1.00 87.56 78 PRO A CA 1
ATOM 631 C C . PRO A 1 78 ? 10.135 11.801 -0.727 1.00 87.56 78 PRO A C 1
ATOM 633 O O . PRO A 1 78 ? 9.699 11.518 -1.840 1.00 87.56 78 PRO A O 1
ATOM 636 N N . ALA A 1 79 ? 10.829 12.919 -0.496 1.00 83.69 79 ALA A N 1
ATOM 637 C CA . ALA A 1 79 ? 11.064 13.938 -1.527 1.00 83.69 79 ALA A CA 1
ATOM 638 C C . ALA A 1 79 ? 11.903 13.433 -2.719 1.00 83.69 79 ALA A C 1
ATOM 640 O O . ALA A 1 79 ? 11.811 13.991 -3.806 1.00 83.69 79 ALA A O 1
ATOM 641 N N . ASP A 1 80 ? 12.705 12.383 -2.519 1.00 85.62 80 ASP A N 1
ATOM 642 C CA . ASP A 1 80 ? 13.500 11.713 -3.555 1.00 85.62 80 ASP A CA 1
ATOM 643 C C . ASP A 1 80 ? 12.696 10.699 -4.389 1.00 85.62 80 ASP A C 1
ATOM 645 O O . ASP A 1 80 ? 13.236 10.115 -5.327 1.00 85.62 80 ASP A O 1
ATOM 649 N N . GLN A 1 81 ? 11.423 10.454 -4.064 1.00 88.56 81 GLN A N 1
ATOM 650 C CA . GLN A 1 81 ? 10.582 9.545 -4.836 1.00 88.56 81 GLN A CA 1
ATOM 651 C C . GLN A 1 81 ? 10.040 10.240 -6.089 1.00 88.56 81 GLN A C 1
ATOM 653 O O . GLN A 1 81 ? 9.387 11.279 -6.001 1.00 88.56 81 GLN A O 1
ATOM 658 N N . ASP A 1 82 ? 10.249 9.620 -7.253 1.00 90.50 82 ASP A N 1
ATOM 659 C CA . ASP A 1 82 ? 9.689 10.109 -8.513 1.00 90.50 82 ASP A CA 1
ATOM 660 C C . ASP A 1 82 ? 8.139 10.118 -8.446 1.00 90.50 82 ASP A C 1
ATOM 662 O O . ASP A 1 82 ? 7.534 9.094 -8.092 1.00 90.50 82 ASP A O 1
ATOM 666 N N . PRO A 1 83 ? 7.480 11.249 -8.775 1.00 88.00 83 PRO A N 1
ATOM 667 C CA . PRO A 1 83 ? 6.022 11.387 -8.771 1.00 88.00 83 PRO A CA 1
ATOM 668 C C . PRO A 1 83 ? 5.265 10.375 -9.637 1.00 88.00 83 PRO A C 1
ATOM 670 O O . PRO A 1 83 ? 4.061 10.188 -9.434 1.00 88.00 83 PRO A O 1
ATOM 673 N N . VAL A 1 84 ? 5.929 9.720 -10.597 1.00 90.50 84 VAL A N 1
ATOM 674 C CA . VAL A 1 84 ? 5.333 8.627 -11.376 1.00 90.50 84 VAL A CA 1
ATOM 675 C C . VAL A 1 84 ? 4.958 7.434 -10.485 1.00 90.50 84 VAL A C 1
ATOM 677 O O . VAL A 1 84 ? 3.968 6.753 -10.751 1.00 90.50 84 VAL A O 1
ATOM 680 N N . TYR A 1 85 ? 5.664 7.225 -9.367 1.00 92.88 85 TYR A N 1
ATOM 681 C CA . TYR A 1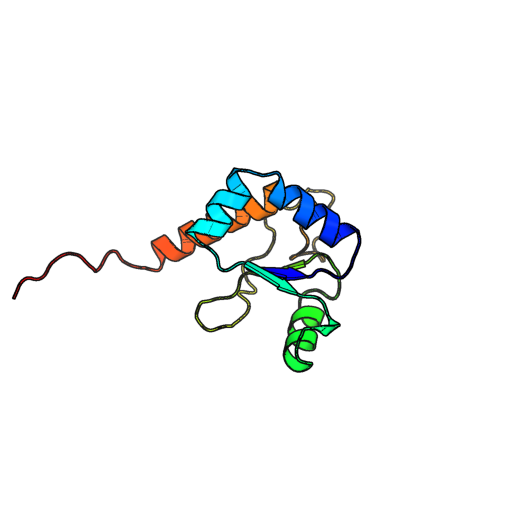 85 ? 5.462 6.097 -8.455 1.00 92.88 85 TYR A CA 1
ATOM 682 C C . TYR A 1 85 ? 4.393 6.363 -7.384 1.00 92.88 85 TYR A C 1
ATOM 684 O O . TYR A 1 85 ? 4.616 6.187 -6.184 1.00 92.88 85 TYR A O 1
ATOM 692 N N . LYS A 1 86 ? 3.195 6.772 -7.806 1.00 94.25 86 LYS A N 1
ATOM 693 C CA . LYS A 1 86 ? 2.093 7.218 -6.928 1.00 94.25 86 LYS A CA 1
ATOM 694 C C . LYS A 1 86 ? 1.663 6.193 -5.876 1.00 94.25 86 LYS A C 1
ATOM 696 O O . LYS A 1 86 ? 1.303 6.570 -4.768 1.00 94.25 86 LYS A O 1
ATOM 701 N N . TYR A 1 87 ? 1.701 4.907 -6.210 1.00 94.81 87 TYR A N 1
ATOM 702 C CA . TYR A 1 87 ? 1.295 3.802 -5.324 1.00 94.81 87 TYR A CA 1
ATOM 703 C C . TYR A 1 87 ? 2.466 3.077 -4.646 1.00 94.81 87 TYR A C 1
ATOM 705 O O . TYR A 1 87 ? 2.261 2.051 -3.999 1.00 94.81 87 TYR A O 1
ATOM 713 N N . PHE A 1 88 ? 3.698 3.564 -4.816 1.00 93.88 88 PHE A N 1
ATOM 714 C CA . PHE A 1 88 ? 4.884 2.933 -4.244 1.00 93.88 88 PHE A CA 1
ATOM 715 C C . PHE A 1 88 ? 5.092 3.355 -2.790 1.00 93.88 88 PHE A C 1
ATOM 717 O O . PHE A 1 88 ? 5.033 4.543 -2.460 1.00 93.88 88 PHE A O 1
ATOM 724 N N . TYR A 1 89 ? 5.407 2.382 -1.934 1.00 92.94 89 TYR A N 1
ATOM 725 C CA . TYR A 1 89 ? 5.709 2.591 -0.520 1.00 92.94 89 TYR A CA 1
ATOM 726 C C . TYR A 1 89 ? 7.068 1.978 -0.178 1.00 92.94 89 TYR A C 1
ATOM 728 O O . TYR A 1 89 ? 7.202 0.769 -0.022 1.00 92.94 89 TYR A O 1
ATOM 736 N N . LYS A 1 90 ? 8.085 2.831 -0.014 1.00 88.38 90 LYS A N 1
ATOM 737 C CA . LYS A 1 90 ? 9.451 2.409 0.355 1.00 88.38 90 LYS A CA 1
ATOM 738 C C . LYS A 1 90 ? 9.544 1.861 1.784 1.00 88.38 90 LYS A C 1
ATOM 740 O O . LYS A 1 90 ? 10.421 1.063 2.101 1.00 88.38 90 LYS A O 1
ATOM 745 N N . THR A 1 91 ? 8.686 2.348 2.681 1.00 89.50 91 THR A N 1
ATOM 746 C CA . THR A 1 91 ? 8.670 1.979 4.102 1.00 89.50 91 THR A CA 1
ATOM 747 C C . THR A 1 91 ? 7.233 1.877 4.616 1.00 89.50 91 THR A C 1
ATOM 749 O O . THR A 1 91 ? 6.299 2.366 3.979 1.00 89.50 91 THR A O 1
ATOM 752 N N . ALA A 1 92 ? 7.051 1.272 5.793 1.00 92.06 92 ALA A N 1
ATOM 753 C CA . ALA A 1 92 ? 5.738 1.148 6.425 1.00 92.06 92 ALA A CA 1
ATOM 754 C C . ALA A 1 92 ? 5.132 2.503 6.838 1.00 92.06 92 ALA A C 1
ATOM 756 O O . ALA A 1 92 ? 3.916 2.663 6.805 1.00 92.06 92 ALA A O 1
ATOM 757 N N . ALA A 1 93 ? 5.949 3.495 7.211 1.00 94.56 93 ALA A N 1
ATOM 758 C CA . ALA A 1 93 ? 5.451 4.738 7.807 1.00 94.56 93 ALA A CA 1
ATOM 759 C C . ALA A 1 93 ? 4.549 5.572 6.864 1.00 94.56 93 ALA A C 1
ATOM 761 O O . ALA A 1 93 ? 3.472 5.986 7.297 1.00 94.56 93 ALA A O 1
ATOM 762 N N . PRO A 1 94 ? 4.895 5.803 5.580 1.00 94.94 94 PRO A N 1
ATOM 763 C CA . PRO A 1 94 ? 3.982 6.434 4.628 1.00 94.94 94 PRO A CA 1
ATOM 764 C C . PRO A 1 94 ? 2.680 5.647 4.416 1.00 94.94 94 PRO A C 1
ATOM 766 O O . PRO A 1 94 ? 1.622 6.266 4.311 1.00 94.94 94 PRO A O 1
ATOM 769 N N . LEU A 1 95 ? 2.728 4.307 4.419 1.00 95.44 95 LEU A N 1
ATOM 770 C CA . LEU A 1 95 ? 1.526 3.481 4.261 1.00 95.44 95 LEU A CA 1
ATOM 771 C C . LEU A 1 95 ? 0.606 3.596 5.475 1.00 95.44 95 LEU A C 1
ATOM 773 O O . LEU A 1 95 ? -0.582 3.841 5.311 1.00 95.44 95 LEU A O 1
ATOM 777 N N . VAL A 1 96 ? 1.158 3.522 6.687 1.00 96.56 96 VAL A N 1
ATOM 778 C CA . VAL A 1 96 ? 0.412 3.715 7.940 1.00 96.56 96 VAL A CA 1
ATOM 779 C C . VAL A 1 96 ? -0.247 5.094 7.993 1.00 96.56 96 VAL A C 1
ATOM 781 O O . VAL A 1 96 ? -1.404 5.212 8.392 1.00 96.56 96 VAL A O 1
ATOM 784 N N . ARG A 1 97 ? 0.447 6.149 7.547 1.00 97.38 97 ARG A N 1
ATOM 785 C CA . ARG A 1 97 ? -0.155 7.489 7.450 1.00 97.38 97 ARG A CA 1
ATOM 786 C C . ARG A 1 97 ? -1.314 7.522 6.457 1.00 97.38 97 ARG A C 1
ATOM 788 O O . ARG A 1 97 ? -2.353 8.088 6.778 1.00 97.38 97 ARG A O 1
ATOM 795 N N . MET A 1 98 ? -1.174 6.877 5.299 1.00 97.19 98 MET A N 1
ATOM 796 C CA . MET A 1 98 ? -2.291 6.745 4.361 1.00 97.19 98 MET A CA 1
ATOM 797 C C . MET A 1 98 ? -3.451 5.934 4.943 1.00 97.19 98 MET A C 1
ATOM 799 O O . MET A 1 98 ? -4.588 6.360 4.803 1.00 97.19 98 MET A O 1
ATOM 803 N N . MET A 1 99 ? -3.195 4.834 5.657 1.00 96.62 99 MET A N 1
ATOM 804 C CA . MET A 1 99 ? -4.241 4.050 6.328 1.00 96.62 99 MET A CA 1
ATOM 805 C C . MET A 1 99 ? -5.077 4.917 7.280 1.00 96.62 99 MET A C 1
ATOM 807 O O . MET A 1 99 ? -6.300 4.832 7.263 1.00 96.62 99 MET A O 1
ATOM 811 N N . LYS A 1 100 ? -4.439 5.801 8.057 1.00 97.12 100 LYS A N 1
ATOM 812 C CA . LYS A 1 100 ? -5.147 6.755 8.927 1.00 97.12 100 LYS A CA 1
ATOM 813 C C . LYS A 1 100 ? -6.008 7.738 8.134 1.00 97.12 100 LYS A C 1
ATOM 815 O O . LYS A 1 100 ? -7.173 7.905 8.467 1.00 97.12 100 LYS A O 1
ATOM 820 N N . VAL A 1 101 ? -5.473 8.310 7.050 1.00 96.19 101 VAL A N 1
ATOM 821 C CA . VAL A 1 101 ? -6.242 9.198 6.157 1.00 96.19 101 VAL A CA 1
ATOM 822 C C . VAL A 1 101 ? -7.490 8.498 5.625 1.00 96.19 101 VAL A C 1
ATOM 824 O O . VAL A 1 101 ? -8.557 9.100 5.612 1.00 96.19 101 VAL A O 1
ATOM 827 N N . VAL A 1 102 ? -7.374 7.233 5.213 1.00 95.31 102 VAL A N 1
ATOM 828 C CA . VAL A 1 102 ? -8.526 6.464 4.725 1.00 95.31 102 VAL A CA 1
ATOM 829 C C . VAL A 1 102 ? -9.555 6.259 5.832 1.00 95.31 102 VAL A C 1
ATOM 831 O O . VAL A 1 102 ? -10.724 6.547 5.619 1.00 95.31 102 VAL A O 1
ATOM 834 N N . ILE A 1 103 ? -9.135 5.844 7.031 1.00 94.75 103 ILE A N 1
ATOM 835 C CA . ILE A 1 103 ? -10.048 5.676 8.175 1.00 94.75 103 ILE A CA 1
ATOM 836 C C . ILE A 1 103 ? -10.794 6.978 8.485 1.00 94.75 103 ILE A C 1
ATOM 838 O O . ILE A 1 103 ? -12.004 6.958 8.704 1.00 94.75 103 ILE A O 1
ATOM 842 N N . ASP A 1 104 ? -10.088 8.107 8.494 1.00 94.19 104 ASP A N 1
ATOM 843 C CA . ASP A 1 104 ? -10.692 9.405 8.786 1.00 94.19 104 ASP A CA 1
ATOM 844 C C . ASP A 1 104 ? -11.677 9.826 7.685 1.00 94.19 104 ASP A C 1
ATOM 846 O O . ASP A 1 104 ? -12.762 10.318 7.991 1.00 94.19 104 ASP A O 1
ATOM 850 N N . GLN A 1 105 ? -11.366 9.565 6.410 1.00 91.75 105 GLN A N 1
ATOM 851 C CA . GLN A 1 105 ? -12.293 9.814 5.301 1.00 91.75 105 GLN A CA 1
ATOM 852 C C . GLN A 1 105 ? -13.568 8.968 5.395 1.00 91.75 105 GLN A C 1
ATOM 854 O O . GLN A 1 105 ? -14.658 9.493 5.173 1.00 91.75 105 GLN A O 1
ATOM 859 N N . GLU A 1 106 ? -13.457 7.689 5.757 1.00 86.69 106 GLU A N 1
ATOM 860 C CA . GLU A 1 106 ? -14.614 6.797 5.910 1.00 86.69 106 GLU A CA 1
ATOM 861 C C . GLU A 1 106 ? -15.478 7.190 7.126 1.00 86.69 106 GLU A C 1
ATOM 863 O O . GLU A 1 106 ? -16.707 7.135 7.067 1.00 86.69 106 GLU A O 1
ATOM 868 N N . ARG A 1 107 ? -14.860 7.689 8.208 1.00 87.44 107 ARG A N 1
ATOM 869 C CA . ARG A 1 107 ? -15.579 8.244 9.372 1.00 87.44 107 ARG A CA 1
ATOM 870 C C . ARG A 1 107 ? -16.346 9.523 9.053 1.00 87.44 107 ARG A C 1
ATOM 872 O O . ARG A 1 107 ? -17.424 9.718 9.594 1.00 87.44 107 ARG A O 1
ATOM 879 N N . ILE A 1 108 ? -15.791 10.394 8.211 1.00 77.94 108 ILE A N 1
ATOM 880 C CA . ILE A 1 108 ? -16.457 11.639 7.794 1.00 77.94 108 ILE A CA 1
ATOM 881 C C . ILE A 1 108 ? -17.575 11.342 6.785 1.00 77.94 108 ILE A C 1
ATOM 883 O O . ILE A 1 108 ? -18.610 12.003 6.800 1.00 77.94 108 ILE A O 1
ATOM 887 N N . SER A 1 109 ? -17.379 10.340 5.924 1.00 69.25 109 SER A N 1
ATOM 888 C CA . SER A 1 109 ? -18.340 9.962 4.878 1.00 69.25 109 SER A CA 1
ATOM 889 C C . SER A 1 109 ? -19.525 9.150 5.410 1.00 69.25 109 SER A C 1
ATOM 891 O O . SER A 1 109 ? -20.563 9.088 4.756 1.00 69.25 109 SER A O 1
ATOM 893 N N . THR A 1 110 ? -19.395 8.558 6.600 1.00 56.59 110 THR A N 1
ATOM 894 C CA . THR A 1 110 ? -20.497 7.902 7.310 1.00 56.59 110 THR A CA 1
ATOM 895 C C . THR A 1 110 ? -21.078 8.894 8.320 1.00 56.59 110 THR A C 1
ATOM 897 O O . THR A 1 110 ? -20.469 9.094 9.373 1.00 56.59 110 THR A O 1
ATOM 900 N N . PRO A 1 111 ? -22.227 9.549 8.061 1.00 46.62 111 PRO A N 1
ATOM 901 C CA . PRO A 1 111 ? -22.849 10.356 9.097 1.00 46.62 111 PRO A CA 1
ATOM 902 C C . PRO A 1 111 ? -23.167 9.450 10.289 1.00 46.62 111 PRO A C 1
ATOM 904 O O . PRO A 1 111 ? -23.580 8.300 10.125 1.00 46.62 111 PRO A O 1
ATOM 907 N N . ALA A 1 112 ? -22.955 9.966 11.499 1.00 49.38 112 ALA A N 1
ATOM 908 C CA . ALA A 1 112 ? -23.396 9.341 12.737 1.00 49.38 112 ALA A CA 1
ATOM 909 C C . ALA A 1 112 ? -24.936 9.310 12.774 1.00 49.38 112 ALA A C 1
ATOM 911 O O . ALA A 1 112 ? -25.578 10.087 13.471 1.00 49.38 112 ALA A O 1
ATOM 912 N N . THR A 1 113 ? -25.539 8.420 11.994 1.00 48.78 113 THR A N 1
ATOM 913 C CA . THR A 1 113 ? -26.976 8.148 11.964 1.00 48.78 113 THR A CA 1
ATOM 914 C C . THR A 1 113 ? -27.183 6.667 12.240 1.00 48.78 113 THR A C 1
ATOM 916 O O . THR A 1 113 ? -27.664 5.896 11.423 1.00 48.78 113 THR A O 1
ATOM 919 N N . ALA A 1 114 ? -26.769 6.269 13.435 1.00 45.91 114 ALA A N 1
ATOM 920 C CA . ALA A 1 114 ? -27.422 5.207 14.189 1.00 45.91 114 ALA A CA 1
ATOM 921 C C . ALA A 1 114 ? -27.608 5.699 15.635 1.00 45.91 114 ALA A C 1
ATOM 923 O O . ALA A 1 114 ? -27.339 5.001 16.608 1.00 45.91 114 ALA A O 1
ATOM 924 N N . GLY A 1 115 ? -27.994 6.970 15.776 1.00 44.62 115 GLY A N 1
ATOM 925 C CA . GLY A 1 115 ? -28.626 7.453 16.988 1.00 44.62 115 GLY A CA 1
ATOM 926 C C . GLY A 1 115 ? -30.113 7.140 16.894 1.00 44.62 115 GLY A C 1
ATOM 927 O O . GLY A 1 115 ? -30.760 7.629 15.981 1.00 44.62 115 GLY A O 1
ATOM 928 N N . ARG A 1 116 ? -30.596 6.307 17.821 1.00 49.62 116 ARG A N 1
ATOM 929 C CA . ARG A 1 116 ? -31.919 6.387 18.462 1.00 49.62 116 ARG A CA 1
ATOM 930 C C . ARG A 1 116 ? -33.055 7.019 17.644 1.00 49.62 116 ARG A C 1
ATOM 932 O O . ARG A 1 116 ? -33.174 8.235 17.649 1.00 49.62 116 ARG A O 1
ATOM 939 N N . GLU A 1 117 ? -33.961 6.178 17.168 1.00 42.47 117 GLU A N 1
ATOM 940 C CA . GLU A 1 117 ? -35.418 6.351 17.303 1.00 42.47 117 GLU A CA 1
ATOM 941 C C . GLU A 1 117 ? -35.935 4.917 17.550 1.00 42.47 117 GLU A C 1
ATOM 943 O O . GLU A 1 117 ? -35.778 4.049 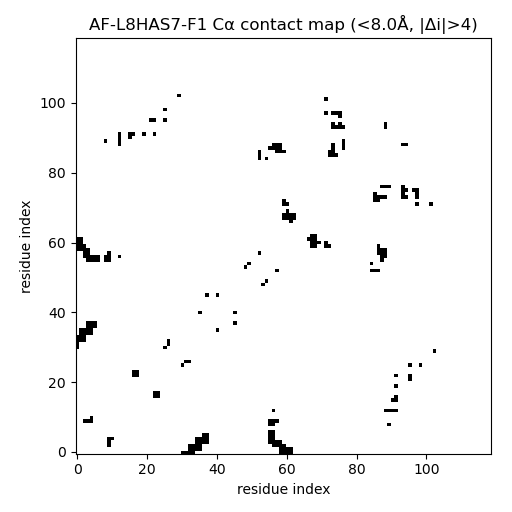16.698 1.00 42.47 117 GLU A O 1
ATOM 948 N N . GLU A 1 118 ? -36.119 4.479 18.802 1.00 45.41 118 GLU A N 1
ATOM 949 C CA . GLU A 1 118 ? -37.415 4.510 19.505 1.00 45.41 118 GLU A CA 1
ATOM 950 C C . GLU A 1 118 ? -38.612 4.459 18.552 1.00 45.41 118 GLU A C 1
ATOM 952 O O . GLU A 1 118 ? -39.021 5.504 18.064 1.00 45.41 118 GLU A O 1
ATOM 957 N N . LEU A 1 119 ? -39.155 3.253 18.338 1.00 42.62 119 LEU A N 1
ATOM 958 C CA . LEU A 1 119 ? -40.586 2.919 18.403 1.00 42.62 119 LEU A CA 1
ATOM 959 C C . LEU A 1 119 ? -40.742 1.426 18.736 1.00 42.62 119 LEU A C 1
ATOM 961 O O . LEU A 1 119 ? -40.070 0.600 18.077 1.00 42.62 119 LEU A O 1
#

Foldseek 3Di:
DEWEDADPQSVVQVVQLVVDPLSVVLCVPPHDYDYDYLVRDDPVVSVVVCVLPVDPGFDFDADPVRHTPSVLFQPPDDPPDDVSRRRDDNHVPSVSVSSVVVVVVVVVVDPPPPDDDDD

pLDDT: mean 87.41, std 12.98, range [42.47, 97.38]